Protein AF-A0A1G5GCR6-F1 (afdb_monomer_lite)

pLDDT: mean 76.43, std 17.42, range [36.59, 97.44]

Organism: NCBI:txid185008

InterPro domains:
  IPR035451 Ada-like domain superfamily [G3DSA:3.40.10.10] (27-81)
  IPR035451 Ada-like domain superfamily [SSF57884] (35-82)

Secondary structure (DSSP, 8-state):
--------------------------------STT-EEEE-TT-SEEE-TT-GGGGS--EEEEHHHHHHTTPEE-TTT----TTTS---HHHHHHHHHGGG-TT--SS--HHHHHHH-HHHHHHT-S-HHHHHHHIIIIITTTT---S-----

Foldseek 3Di:
DDDDDDDDDDDDPVPPPPPPPPDPPPPPPPPPQFPQKWWDAPPDLATAHPPDPVCPVHTDIHGPVVSVVVNRWHDPPRLPASVPRPPPDPVLVVLLVVQQVDPPDDQQARLNQQPSRDNVCCNPPGSDNVVSVVCCVPPVVVVVHRGGDDPDD

Structure (mmCIF, N/CA/C/O backbone):
data_AF-A0A1G5GCR6-F1
#
_entry.id   AF-A0A1G5GCR6-F1
#
loop_
_atom_site.group_PDB
_atom_site.id
_atom_site.type_symbol
_atom_site.label_atom_id
_atom_site.label_alt_id
_atom_site.label_comp_id
_atom_site.label_asym_id
_atom_site.label_entity_id
_atom_site.label_seq_id
_atom_site.pdbx_PDB_ins_code
_atom_site.Cartn_x
_atom_site.Cartn_y
_atom_site.Cartn_z
_atom_site.occupancy
_atom_site.B_iso_or_equiv
_atom_site.auth_seq_id
_atom_site.auth_comp_id
_atom_site.auth_asym_id
_atom_site.auth_atom_id
_atom_site.pdbx_PDB_model_num
ATOM 1 N N . MET A 1 1 ? -33.617 -32.060 -80.127 1.00 36.59 1 MET A N 1
ATOM 2 C CA . MET A 1 1 ? -33.884 -33.513 -80.096 1.00 36.59 1 MET A CA 1
ATOM 3 C C . MET A 1 1 ? -33.021 -34.158 -79.024 1.00 36.59 1 MET A C 1
ATOM 5 O O . MET A 1 1 ? -31.834 -33.884 -78.975 1.00 36.59 1 MET A O 1
ATOM 9 N N . SER A 1 2 ? -33.667 -34.988 -78.205 1.00 40.81 2 SER A N 1
ATOM 10 C CA . SER A 1 2 ? -33.119 -36.023 -77.314 1.00 40.81 2 SER A CA 1
ATOM 11 C C . SER A 1 2 ? -32.336 -35.616 -76.061 1.00 40.81 2 SER A C 1
ATOM 13 O O . SER A 1 2 ? -31.113 -35.609 -75.999 1.00 40.81 2 SER A O 1
ATOM 15 N N . VAL A 1 3 ? -33.146 -35.430 -75.020 1.00 46.91 3 VAL A N 1
ATOM 16 C CA . VAL A 1 3 ? -32.905 -35.707 -73.601 1.00 46.91 3 VAL A CA 1
ATOM 17 C C . VAL A 1 3 ? -32.154 -37.030 -73.390 1.00 46.91 3 VAL A C 1
ATOM 19 O O . VAL A 1 3 ? -32.560 -38.051 -73.944 1.00 46.91 3 VAL A O 1
ATOM 22 N N . LYS A 1 4 ? -31.168 -37.049 -72.485 1.00 50.50 4 LYS A N 1
ATOM 23 C CA . LYS A 1 4 ? -30.862 -38.230 -71.660 1.00 50.50 4 LYS A CA 1
ATOM 24 C C . LYS A 1 4 ? -30.620 -37.786 -70.218 1.00 50.50 4 LYS A C 1
ATOM 26 O O . LYS A 1 4 ? -29.590 -37.217 -69.884 1.00 50.50 4 LYS A O 1
ATOM 31 N N . ARG A 1 5 ? -31.642 -38.014 -69.393 1.00 54.25 5 ARG A N 1
ATOM 32 C CA . ARG A 1 5 ? -31.614 -37.944 -67.932 1.00 54.25 5 ARG A CA 1
ATOM 33 C C . ARG A 1 5 ? -31.017 -39.250 -67.417 1.00 54.25 5 ARG A C 1
ATOM 35 O O . ARG A 1 5 ? -31.555 -40.303 -67.741 1.00 54.25 5 ARG A O 1
ATOM 42 N N . THR A 1 6 ? -30.006 -39.182 -66.562 1.00 56.75 6 THR A N 1
ATOM 43 C CA . THR A 1 6 ? -29.690 -40.263 -65.619 1.00 56.75 6 THR A CA 1
ATOM 44 C C . THR A 1 6 ? -29.415 -39.645 -64.257 1.00 56.75 6 THR A C 1
ATOM 46 O O . THR A 1 6 ? -28.433 -38.935 -64.062 1.00 56.75 6 THR A O 1
ATOM 49 N N . PHE A 1 7 ? -30.363 -39.878 -63.352 1.00 52.59 7 PHE A N 1
ATOM 50 C CA . PHE A 1 7 ? -30.299 -39.606 -61.923 1.00 52.59 7 PHE A CA 1
ATOM 51 C C . PHE A 1 7 ? -29.280 -40.541 -61.259 1.00 52.59 7 PHE A C 1
ATOM 53 O O . PHE A 1 7 ? -29.391 -41.755 -61.399 1.00 52.59 7 PHE A O 1
ATOM 60 N N . ALA A 1 8 ? -28.356 -39.974 -60.492 1.00 50.91 8 ALA A N 1
ATOM 61 C CA . ALA A 1 8 ? -27.677 -40.614 -59.364 1.00 50.91 8 ALA A CA 1
ATOM 62 C C . ALA A 1 8 ? -27.167 -39.461 -58.479 1.00 50.91 8 ALA A C 1
ATOM 64 O O . ALA A 1 8 ? -26.193 -38.801 -58.815 1.00 50.91 8 ALA A O 1
ATOM 65 N N . LEU A 1 9 ? -27.971 -38.945 -57.544 1.00 51.12 9 LEU A N 1
ATOM 66 C CA . LEU A 1 9 ? -27.967 -39.369 -56.138 1.00 51.12 9 LEU A CA 1
ATOM 67 C C . LEU A 1 9 ? -26.553 -39.645 -55.606 1.00 51.12 9 LEU A C 1
ATOM 69 O O . LEU A 1 9 ? -26.181 -40.794 -55.417 1.00 51.12 9 LEU A O 1
ATOM 73 N N . PHE A 1 10 ? -25.804 -38.585 -55.304 1.00 49.50 10 PHE A N 1
ATOM 74 C CA . PHE A 1 10 ? -24.859 -38.624 -54.193 1.00 49.50 10 PHE A CA 1
ATOM 75 C C . PHE A 1 10 ? -25.123 -37.436 -53.282 1.00 49.50 10 PHE A C 1
ATOM 77 O O . PHE A 1 10 ? -24.876 -36.276 -53.603 1.00 49.50 10 PHE A O 1
ATOM 84 N N . ALA A 1 11 ? -25.735 -37.788 -52.160 1.00 49.38 11 ALA A N 1
ATOM 85 C CA . ALA A 1 11 ? -25.917 -36.960 -50.998 1.00 49.38 11 ALA A CA 1
ATOM 86 C C . ALA A 1 11 ? -24.576 -36.363 -50.560 1.00 49.38 11 ALA A C 1
ATOM 88 O O . ALA A 1 11 ? -23.647 -37.083 -50.213 1.00 49.38 11 ALA A O 1
ATOM 89 N N . ALA A 1 12 ? -24.512 -35.041 -50.522 1.00 48.78 12 ALA A N 1
ATOM 90 C CA . ALA A 1 12 ? -23.634 -34.316 -49.621 1.00 48.78 12 ALA A CA 1
ATOM 91 C C . ALA A 1 12 ? -24.361 -33.021 -49.276 1.00 48.78 12 ALA A C 1
ATOM 93 O O . ALA A 1 12 ? -24.094 -31.943 -49.799 1.00 48.78 12 ALA A O 1
ATOM 94 N N . PHE A 1 13 ? -25.384 -33.189 -48.442 1.00 50.56 13 PHE A N 1
ATOM 95 C CA . PHE A 1 13 ? -26.011 -32.130 -47.673 1.00 50.56 13 PHE A CA 1
ATOM 96 C C . PHE A 1 13 ? -24.894 -31.576 -46.778 1.00 50.56 13 PHE A C 1
ATOM 98 O O . PHE A 1 13 ? -24.633 -32.114 -45.705 1.00 50.56 13 PHE A O 1
ATOM 105 N N . ILE A 1 14 ? -24.128 -30.599 -47.276 1.00 57.41 14 ILE A N 1
ATOM 106 C CA . ILE A 1 14 ? -23.143 -29.880 -46.469 1.00 57.41 14 ILE A CA 1
ATOM 107 C C . ILE A 1 14 ? -23.970 -29.032 -45.511 1.00 57.41 14 ILE A C 1
ATOM 109 O O . ILE A 1 14 ? -24.397 -27.918 -45.808 1.00 57.41 14 ILE A O 1
ATOM 113 N N . VAL A 1 15 ? -24.279 -29.662 -44.382 1.00 55.66 15 VAL A N 1
ATOM 114 C CA . VAL A 1 15 ? -24.802 -29.063 -43.169 1.00 55.66 15 VAL A CA 1
ATOM 115 C C . VAL A 1 15 ? -23.777 -28.016 -42.747 1.00 55.66 15 VAL A C 1
ATOM 117 O O . VAL A 1 15 ? -22.828 -28.309 -42.028 1.00 55.66 15 VAL A O 1
ATOM 120 N N . MET A 1 16 ? -23.943 -26.783 -43.219 1.00 54.94 16 MET A N 1
ATOM 121 C CA . MET A 1 16 ? -23.279 -25.615 -42.648 1.00 54.94 16 MET A CA 1
ATOM 122 C C . MET A 1 16 ? -24.015 -25.258 -41.350 1.00 54.94 16 MET A C 1
ATOM 124 O O . MET A 1 16 ? -24.639 -24.209 -41.223 1.00 54.94 16 MET A O 1
ATOM 128 N N . ALA A 1 17 ? -24.002 -26.190 -40.394 1.00 55.78 17 ALA A N 1
ATOM 129 C CA . ALA A 1 17 ? -24.293 -25.890 -39.006 1.00 55.78 17 ALA A CA 1
ATOM 130 C C . ALA A 1 17 ? -23.052 -25.179 -38.476 1.00 55.78 17 ALA A C 1
ATOM 132 O O . ALA A 1 17 ? -22.084 -25.811 -38.060 1.00 55.78 17 ALA A O 1
ATOM 133 N N . VAL A 1 18 ? -23.067 -23.849 -38.548 1.00 55.09 18 VAL A N 1
ATOM 134 C CA . VAL A 1 18 ? -22.224 -23.023 -37.688 1.00 55.09 18 VAL A CA 1
ATOM 135 C C . VAL A 1 18 ? -22.692 -23.321 -36.268 1.00 55.09 18 VAL A C 1
ATOM 137 O O . VAL A 1 18 ? -23.650 -22.740 -35.764 1.00 55.09 18 VAL A 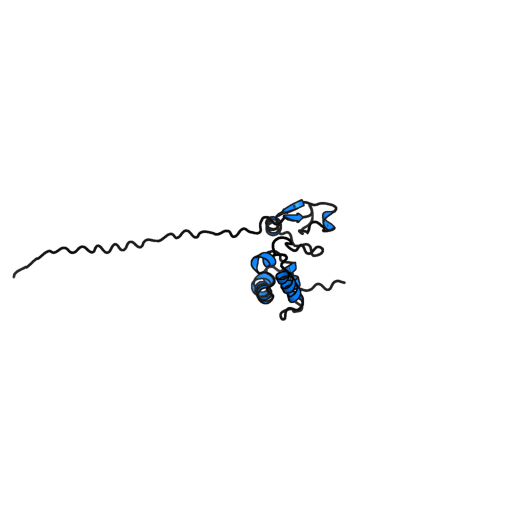O 1
ATOM 140 N N . THR A 1 19 ? -22.075 -24.327 -35.659 1.00 53.06 19 THR A N 1
ATOM 141 C CA . THR A 1 19 ? -22.178 -24.593 -34.235 1.00 53.06 19 THR A CA 1
ATOM 142 C C . THR A 1 19 ? -21.483 -23.431 -33.551 1.00 53.06 19 THR A C 1
ATOM 144 O O . THR A 1 19 ? -20.260 -23.409 -33.444 1.00 53.06 19 THR A O 1
ATOM 147 N N . VAL A 1 20 ? -22.265 -22.429 -33.153 1.00 62.00 20 VAL A N 1
ATOM 148 C CA . VAL A 1 20 ? -21.840 -21.435 -32.171 1.00 62.00 20 VAL A CA 1
ATOM 149 C C . VAL A 1 20 ? -21.553 -22.225 -30.899 1.00 62.00 20 VAL A C 1
ATOM 151 O O . VAL A 1 20 ? -22.461 -22.566 -30.144 1.00 62.00 20 VAL A O 1
ATOM 154 N N . THR A 1 21 ? -20.296 -22.621 -30.725 1.00 54.09 21 THR A N 1
ATOM 155 C CA . THR A 1 21 ? -19.805 -23.218 -29.493 1.00 54.09 21 THR A CA 1
ATOM 156 C C . THR A 1 21 ? -19.804 -22.105 -28.461 1.00 54.09 21 THR A C 1
ATOM 158 O O . THR A 1 21 ? -18.905 -21.269 -28.414 1.00 54.09 21 THR A O 1
ATOM 161 N N . THR A 1 22 ? -20.872 -22.051 -27.671 1.00 60.91 22 THR A N 1
ATOM 162 C CA . THR A 1 22 ? -20.886 -21.336 -26.401 1.00 60.91 22 THR A CA 1
ATOM 163 C C . THR A 1 22 ? -19.908 -22.050 -25.480 1.00 60.91 22 THR A C 1
ATOM 165 O O . THR A 1 22 ? -20.284 -22.961 -24.741 1.00 60.91 22 THR A O 1
ATOM 168 N N . GLU A 1 23 ? -18.636 -21.688 -25.574 1.00 59.09 23 GLU A N 1
ATOM 169 C CA . GLU A 1 23 ? -17.670 -22.056 -24.557 1.00 59.09 23 GLU A CA 1
ATOM 170 C C . GLU A 1 23 ? -17.987 -21.213 -23.326 1.00 59.09 23 GLU A C 1
ATOM 172 O O . GLU A 1 23 ? -17.909 -19.984 -23.323 1.00 59.09 23 GLU A O 1
ATOM 177 N N . SER A 1 24 ? -18.455 -21.899 -22.290 1.00 65.31 24 SER A N 1
ATOM 178 C CA . SER A 1 24 ? -18.564 -21.360 -20.950 1.00 65.31 24 SER A CA 1
ATOM 179 C C . SER A 1 24 ? -17.178 -20.897 -20.516 1.00 65.31 24 SER A C 1
ATOM 181 O O . SER A 1 24 ? -16.317 -21.729 -20.226 1.00 65.31 24 SER A O 1
ATOM 183 N N . ILE A 1 25 ? -16.971 -19.580 -20.466 1.00 59.84 25 ILE A N 1
ATOM 184 C CA . ILE A 1 25 ? -15.845 -18.979 -19.756 1.00 59.84 25 ILE A CA 1
ATOM 185 C C . ILE A 1 25 ? -16.021 -19.387 -18.296 1.00 59.84 25 ILE A C 1
ATOM 187 O O . ILE A 1 25 ? -16.848 -18.840 -17.565 1.00 59.84 25 ILE A O 1
ATOM 191 N N . GLY A 1 26 ? -15.290 -20.426 -17.902 1.00 55.25 26 GLY A N 1
ATOM 192 C CA . GLY A 1 26 ? -15.085 -20.766 -16.511 1.00 55.25 26 GLY A CA 1
ATOM 193 C C . GLY A 1 26 ? -14.334 -19.610 -15.878 1.00 55.25 26 GLY A C 1
ATOM 194 O O . GLY A 1 26 ? -13.122 -19.496 -16.037 1.00 55.25 26 GLY A O 1
ATOM 195 N N . ILE A 1 27 ? -15.068 -18.738 -15.189 1.00 50.88 27 ILE A N 1
ATOM 196 C CA . ILE A 1 27 ? -14.491 -17.791 -14.245 1.00 50.88 27 ILE A CA 1
ATOM 197 C C . ILE A 1 27 ? -13.901 -18.654 -13.131 1.00 50.88 27 ILE A C 1
ATOM 199 O O . ILE A 1 27 ? -14.587 -19.052 -12.191 1.00 50.88 27 ILE A O 1
ATOM 203 N N . VAL A 1 28 ? -12.624 -18.997 -13.269 1.00 47.38 28 VAL A N 1
ATOM 204 C CA . VAL A 1 28 ? -11.799 -19.350 -12.123 1.00 47.38 28 VAL A CA 1
ATOM 205 C C . VAL A 1 28 ? -11.620 -18.060 -11.340 1.00 47.38 28 VAL A C 1
ATOM 207 O O . VAL A 1 28 ? -10.704 -17.281 -11.575 1.00 47.38 28 VAL A O 1
ATOM 210 N N . ALA A 1 29 ? -12.563 -17.794 -10.439 1.00 48.53 29 ALA A N 1
ATOM 211 C CA . ALA A 1 29 ? -12.333 -16.852 -9.366 1.00 48.53 29 ALA A CA 1
ATOM 212 C C . ALA A 1 29 ? -11.195 -17.439 -8.526 1.00 48.53 29 ALA A C 1
ATOM 214 O O . ALA A 1 29 ? -11.419 -18.259 -7.636 1.00 48.53 29 ALA A O 1
ATOM 215 N N . ALA A 1 30 ? -9.961 -17.040 -8.832 1.00 41.38 30 ALA A N 1
ATOM 216 C CA . ALA A 1 30 ? -8.857 -17.087 -7.890 1.00 41.38 30 ALA A CA 1
ATOM 217 C C . ALA A 1 30 ? -9.145 -16.050 -6.788 1.00 41.38 30 ALA A C 1
ATOM 219 O O . ALA A 1 30 ? -8.487 -15.026 -6.672 1.00 41.38 30 ALA A O 1
ATOM 220 N N . GLY A 1 31 ? -10.208 -16.287 -6.016 1.00 43.38 31 GLY A N 1
ATOM 221 C CA . GLY A 1 31 ? -10.577 -15.515 -4.838 1.00 43.38 31 GLY A CA 1
ATOM 222 C C . GLY A 1 31 ? -9.750 -15.989 -3.654 1.00 43.38 31 GLY A C 1
ATOM 223 O O . GLY A 1 31 ? -10.281 -16.598 -2.733 1.00 43.38 31 GLY A O 1
ATOM 224 N N . ALA A 1 32 ? -8.442 -15.767 -3.708 1.00 40.94 32 ALA A N 1
ATOM 225 C CA . ALA A 1 32 ? -7.546 -15.983 -2.581 1.00 40.94 32 ALA A CA 1
ATOM 226 C C . ALA A 1 32 ? -7.051 -14.620 -2.082 1.00 40.94 32 ALA A C 1
ATOM 228 O O . ALA A 1 32 ? -5.883 -14.289 -2.223 1.00 40.94 32 ALA A O 1
ATOM 229 N N . SER A 1 33 ? -7.967 -13.798 -1.559 1.00 49.50 33 SER A N 1
ATOM 230 C CA . SER A 1 33 ? -7.602 -12.570 -0.827 1.00 49.50 33 SER A CA 1
ATOM 231 C C . SER A 1 33 ? -8.665 -12.073 0.172 1.00 49.50 33 SER A C 1
ATOM 233 O O . SER A 1 33 ? -8.450 -11.127 0.925 1.00 49.50 33 SER A O 1
ATOM 235 N N . SER A 1 34 ? -9.825 -12.732 0.245 1.00 51.47 34 SER A N 1
ATOM 236 C CA . SER A 1 34 ? -10.948 -12.293 1.081 1.00 51.47 34 SER A CA 1
ATOM 237 C C . SER A 1 34 ? -10.914 -12.799 2.529 1.00 51.47 34 SER A C 1
ATOM 239 O O . SER A 1 34 ? -11.826 -12.482 3.280 1.00 51.47 34 SER A O 1
ATOM 241 N N . ASP A 1 35 ? -9.914 -13.590 2.935 1.00 63.78 35 ASP A N 1
ATOM 242 C CA . ASP A 1 35 ? -9.842 -14.156 4.300 1.00 63.78 35 ASP A CA 1
ATOM 243 C C . ASP A 1 35 ? -8.845 -13.424 5.218 1.00 63.78 35 ASP A C 1
ATOM 245 O O . ASP A 1 35 ? -8.795 -13.650 6.428 1.00 63.78 35 ASP A O 1
ATOM 249 N N . THR A 1 36 ? -8.052 -12.494 4.674 1.00 75.88 36 THR A N 1
ATOM 250 C CA . THR A 1 36 ? -7.085 -11.738 5.475 1.00 75.88 36 THR A CA 1
ATOM 251 C C . THR A 1 36 ? -7.822 -10.811 6.428 1.00 75.88 36 THR A C 1
ATOM 253 O O . THR A 1 36 ? -8.466 -9.849 6.010 1.00 75.88 36 THR A O 1
ATOM 256 N N . THR A 1 37 ? -7.722 -11.082 7.727 1.00 85.56 37 THR A N 1
ATOM 257 C CA . THR A 1 37 ? -8.360 -10.255 8.753 1.00 85.56 37 THR A CA 1
ATOM 258 C C . THR A 1 37 ? -7.503 -9.027 9.054 1.00 85.56 37 THR A C 1
ATOM 260 O O . THR A 1 37 ? -6.374 -9.142 9.532 1.00 85.56 37 THR A O 1
ATOM 263 N N . VAL A 1 38 ? -8.069 -7.841 8.848 1.00 86.94 38 VAL A N 1
ATOM 264 C CA . VAL A 1 38 ? -7.485 -6.554 9.249 1.00 86.94 38 VAL A CA 1
ATOM 265 C C . VAL A 1 38 ? -8.352 -5.877 10.305 1.00 86.94 38 VAL A C 1
ATOM 267 O O . VAL A 1 38 ? -9.462 -6.315 10.611 1.00 86.94 38 VAL A O 1
ATOM 270 N N . TYR A 1 39 ? -7.838 -4.804 10.905 1.00 91.88 39 TYR A N 1
ATOM 271 C CA . TYR A 1 39 ? -8.507 -4.137 12.018 1.00 91.88 39 TYR A CA 1
ATOM 272 C C . TYR A 1 39 ? -8.776 -2.669 11.716 1.00 91.88 39 TYR A C 1
ATOM 274 O O . TYR A 1 39 ? -7.864 -1.924 11.374 1.00 91.88 39 TYR A O 1
ATOM 282 N N . VAL A 1 40 ? -10.006 -2.216 11.921 1.00 92.81 40 VAL A N 1
ATOM 283 C CA . VAL A 1 40 ? -10.390 -0.806 11.789 1.00 92.81 40 VAL A CA 1
ATOM 284 C C . VAL A 1 40 ? -10.804 -0.220 13.135 1.00 92.81 40 VAL A C 1
ATOM 286 O O . VAL A 1 40 ? -11.122 -0.920 14.105 1.00 92.81 40 VAL A O 1
ATOM 289 N N . THR A 1 41 ? -10.782 1.109 13.205 1.00 94.44 41 THR A N 1
ATOM 290 C CA . THR A 1 41 ? -11.348 1.859 14.332 1.00 94.44 41 THR A CA 1
ATOM 291 C C . THR A 1 41 ? -12.757 2.329 13.979 1.00 94.44 41 THR A C 1
ATOM 293 O O . THR A 1 41 ? -13.063 2.553 12.816 1.00 94.44 41 THR A O 1
ATOM 296 N N . LYS A 1 42 ? -13.622 2.535 14.980 1.00 90.00 42 LYS A N 1
ATOM 297 C CA . LYS A 1 42 ? -15.030 2.926 14.746 1.00 90.00 42 LYS A CA 1
ATOM 298 C C . LYS A 1 42 ? -15.203 4.270 14.028 1.00 90.00 42 LYS A C 1
ATOM 300 O O . LYS A 1 42 ? -16.272 4.538 13.500 1.00 90.00 42 LYS A O 1
ATOM 305 N N . THR A 1 43 ? -14.202 5.142 14.101 1.00 87.69 43 THR A N 1
ATOM 306 C CA . THR A 1 43 ? -14.274 6.528 13.614 1.00 87.69 43 THR A CA 1
ATOM 307 C C . THR A 1 43 ? -13.127 6.892 12.679 1.00 87.69 43 THR A C 1
ATOM 309 O O . THR A 1 43 ? -13.029 8.045 12.273 1.00 87.69 43 THR A O 1
ATOM 312 N N . GLY A 1 44 ? -12.195 5.971 12.439 1.00 87.56 44 GLY A N 1
ATOM 313 C CA . GLY A 1 44 ? -11.057 6.211 11.562 1.00 87.56 44 GLY A CA 1
ATOM 314 C C . GLY A 1 44 ? -11.373 5.815 10.131 1.00 87.56 44 GLY A C 1
ATOM 315 O O . GLY A 1 44 ? -12.322 5.089 9.869 1.00 87.56 44 GLY A O 1
ATOM 316 N N . ASP A 1 45 ? -10.528 6.281 9.231 1.00 87.56 45 ASP A N 1
ATOM 317 C CA . ASP A 1 45 ? -10.554 6.040 7.790 1.00 87.56 45 ASP A CA 1
ATOM 318 C C . ASP A 1 45 ? -9.416 5.104 7.352 1.00 87.56 45 ASP A C 1
ATOM 320 O O . ASP A 1 45 ? -9.111 4.994 6.168 1.00 87.56 45 ASP A O 1
ATOM 324 N N . CYS A 1 46 ? -8.752 4.456 8.317 1.00 87.81 46 CYS A N 1
ATOM 325 C CA . CYS A 1 46 ? -7.644 3.549 8.066 1.00 87.81 46 CYS A CA 1
ATOM 326 C C . CYS A 1 46 ? -7.903 2.138 8.604 1.00 87.81 46 CYS A C 1
ATOM 328 O O . CYS A 1 46 ? -8.484 1.989 9.684 1.00 87.81 46 CYS A O 1
ATOM 330 N N . TYR A 1 47 ? -7.364 1.129 7.919 1.00 89.44 47 TYR A N 1
ATOM 331 C CA . TYR A 1 47 ? -7.172 -0.211 8.476 1.00 89.44 47 TYR A CA 1
ATOM 332 C C . TYR A 1 47 ? -5.761 -0.379 9.058 1.00 89.44 47 TYR A C 1
ATOM 334 O O . TYR A 1 47 ? -4.820 0.360 8.746 1.00 89.44 47 TYR A O 1
ATOM 342 N N . HIS A 1 48 ? -5.627 -1.327 9.975 1.00 89.81 48 HIS A N 1
ATOM 343 C CA . HIS A 1 48 ? -4.500 -1.487 10.881 1.00 89.81 48 HIS A CA 1
ATOM 344 C C . HIS A 1 48 ? -4.121 -2.962 11.051 1.00 89.81 48 HIS A C 1
ATOM 346 O O . HIS A 1 48 ? -4.957 -3.853 10.901 1.00 89.81 48 HIS A O 1
ATOM 352 N N . SER A 1 49 ? -2.872 -3.207 11.458 1.00 86.31 49 SER A N 1
ATOM 353 C CA . SER A 1 49 ? -2.451 -4.498 12.002 1.00 86.31 49 SER A CA 1
ATOM 354 C C . SER A 1 49 ? -2.898 -4.624 13.460 1.00 86.31 49 SER A C 1
ATOM 356 O O . SER A 1 49 ? -3.143 -3.615 14.134 1.00 86.31 49 SER A O 1
ATOM 358 N N . LYS A 1 50 ? -2.985 -5.860 13.959 1.00 85.12 50 LYS A N 1
ATOM 359 C CA . LYS A 1 50 ? -3.514 -6.188 15.294 1.00 85.12 50 LYS A CA 1
ATOM 360 C C . LYS A 1 50 ? -2.872 -5.390 16.433 1.00 85.12 50 LYS A C 1
ATOM 362 O O . LYS A 1 50 ? -3.558 -4.999 17.375 1.00 85.12 50 LYS A O 1
ATOM 367 N N . ASP A 1 51 ? -1.577 -5.102 16.316 1.00 83.50 51 ASP A N 1
ATOM 368 C CA . ASP A 1 51 ? -0.779 -4.449 17.359 1.00 83.50 51 ASP A CA 1
ATOM 369 C C . ASP A 1 51 ? -0.717 -2.917 17.221 1.00 83.50 51 ASP A C 1
ATOM 371 O O . ASP A 1 51 ? 0.036 -2.234 17.925 1.00 83.50 51 ASP A O 1
ATOM 375 N N . CYS A 1 52 ? -1.510 -2.326 16.322 1.00 88.50 52 CYS A N 1
ATOM 376 C CA . CYS A 1 52 ? -1.487 -0.885 16.126 1.00 88.50 52 CYS A CA 1
ATOM 377 C C . CYS A 1 52 ? -2.027 -0.128 17.347 1.00 88.50 52 CYS A C 1
ATOM 379 O O . CYS A 1 52 ? -3.165 -0.301 17.783 1.00 88.50 52 CYS A O 1
ATOM 381 N N . ASN A 1 53 ? -1.243 0.838 17.832 1.00 89.62 53 ASN A N 1
ATOM 382 C CA . ASN A 1 53 ? -1.597 1.685 18.973 1.00 89.62 53 ASN A CA 1
ATOM 383 C C . ASN A 1 53 ? -2.927 2.453 18.798 1.00 89.62 53 ASN A C 1
ATOM 385 O O . ASN A 1 53 ? -3.558 2.837 19.784 1.00 89.62 53 ASN A O 1
ATOM 389 N N . SER A 1 54 ? -3.356 2.684 17.553 1.00 87.12 54 SER A N 1
ATOM 390 C CA . SER A 1 54 ? -4.626 3.345 17.229 1.00 87.12 54 SER A CA 1
ATOM 391 C C . SER A 1 54 ? -5.853 2.513 17.635 1.00 87.12 54 SER A C 1
ATOM 393 O O . SER A 1 54 ? -6.904 3.086 17.918 1.00 87.12 54 SER A O 1
ATOM 395 N N . LEU A 1 55 ? -5.711 1.188 17.755 1.00 91.25 55 LEU A N 1
ATOM 396 C CA . LEU A 1 55 ? -6.801 0.264 18.091 1.00 91.25 55 LEU A CA 1
ATOM 397 C C . LEU A 1 55 ? -7.137 0.215 19.591 1.00 91.25 55 LEU A C 1
ATOM 399 O O . LEU A 1 55 ? -8.134 -0.389 19.981 1.00 91.25 55 LEU A O 1
ATOM 403 N N . ARG A 1 56 ? -6.366 0.892 20.458 1.00 88.88 56 ARG A N 1
ATOM 404 C CA . ARG A 1 56 ? -6.567 0.866 21.925 1.00 88.88 56 ARG A CA 1
ATOM 405 C C . ARG A 1 56 ? -7.972 1.257 22.380 1.00 88.88 56 ARG A C 1
ATOM 407 O O . ARG A 1 56 ? -8.414 0.815 23.434 1.00 88.88 56 ARG A O 1
ATOM 414 N N . LYS A 1 57 ? -8.634 2.147 21.636 1.00 88.81 57 LYS A N 1
ATOM 415 C CA . LYS A 1 57 ? -9.970 2.663 21.976 1.00 88.81 57 LYS A CA 1
ATOM 416 C C . LYS A 1 57 ? -11.096 1.917 21.260 1.00 88.81 57 LYS A C 1
ATOM 418 O O . LYS A 1 57 ? -12.225 1.915 21.739 1.00 88.81 57 LYS A O 1
ATOM 423 N N . SER A 1 58 ? -10.805 1.314 20.113 1.00 91.88 58 SER A N 1
ATOM 424 C CA . SER A 1 58 ? -11.764 0.552 19.320 1.00 91.88 58 SER A CA 1
ATOM 425 C C . SER A 1 58 ? -11.017 -0.377 18.379 1.00 91.88 58 SER A C 1
ATOM 427 O O . SER A 1 58 ? -10.111 0.081 17.686 1.00 91.88 58 SER A O 1
ATOM 429 N N . CYS A 1 59 ? -11.448 -1.629 18.319 1.00 90.94 59 CYS A N 1
ATOM 430 C CA . CYS A 1 59 ? -10.899 -2.642 17.437 1.00 90.94 59 CYS A CA 1
ATOM 431 C C . CYS A 1 59 ? -12.072 -3.412 16.834 1.00 90.94 59 CYS A C 1
ATOM 433 O O . CYS A 1 59 ? -12.841 -4.032 17.572 1.00 90.94 59 CYS A O 1
ATOM 435 N N . VAL A 1 60 ? -12.249 -3.294 15.522 1.00 93.31 60 VAL A N 1
ATOM 436 C CA . VAL A 1 60 ? -13.233 -4.055 14.751 1.00 93.31 60 VAL A CA 1
ATOM 437 C C . VAL A 1 60 ? -12.453 -4.838 13.710 1.00 93.31 60 VAL A C 1
ATOM 439 O O . VAL A 1 60 ? -11.716 -4.241 12.933 1.00 93.31 60 VAL A O 1
ATOM 442 N N . SER A 1 61 ? -12.567 -6.161 13.741 1.00 91.25 61 SER A N 1
ATOM 443 C CA . SER A 1 61 ? -11.994 -7.029 12.716 1.00 91.25 61 SER A CA 1
ATOM 444 C C . SER A 1 61 ? -12.924 -7.067 11.511 1.00 91.25 61 SER A C 1
ATOM 446 O O . SER A 1 61 ? -14.105 -7.377 11.678 1.00 91.25 61 SER A O 1
ATOM 448 N N . ILE A 1 62 ? -12.383 -6.778 10.338 1.00 89.94 62 ILE A N 1
ATOM 449 C CA . ILE A 1 62 ? -13.047 -6.924 9.040 1.00 89.94 62 ILE A CA 1
ATOM 450 C C . ILE A 1 62 ? -12.082 -7.623 8.086 1.00 89.94 62 ILE A C 1
ATOM 452 O O . ILE A 1 62 ? -10.891 -7.756 8.394 1.00 89.94 62 ILE A O 1
ATOM 456 N N . THR A 1 63 ? -12.565 -8.079 6.940 1.00 87.31 63 THR A N 1
ATOM 457 C CA . THR A 1 63 ? -11.663 -8.604 5.912 1.00 87.31 63 THR A CA 1
ATOM 458 C C . THR A 1 63 ? -10.925 -7.459 5.221 1.00 87.31 63 THR A C 1
ATOM 460 O O . THR A 1 63 ? -11.390 -6.318 5.169 1.00 87.31 63 THR A O 1
ATOM 463 N N . LEU A 1 64 ? -9.740 -7.751 4.698 1.00 82.00 64 LEU A N 1
ATOM 464 C CA . LEU A 1 64 ? -8.954 -6.796 3.928 1.00 82.00 64 LEU A CA 1
ATOM 465 C C . LEU A 1 64 ? -9.723 -6.302 2.701 1.00 82.00 64 LEU A C 1
ATOM 467 O O . LEU A 1 64 ? -9.704 -5.108 2.419 1.00 82.00 64 LEU A O 1
ATOM 471 N N . GLN A 1 65 ? -10.419 -7.208 2.014 1.00 78.75 65 GLN A N 1
ATOM 472 C CA . GLN A 1 65 ? -11.223 -6.853 0.853 1.00 78.75 65 GLN A CA 1
ATOM 473 C C . GLN A 1 65 ? -12.349 -5.889 1.235 1.00 78.75 65 GLN A C 1
ATOM 475 O O . GLN A 1 65 ? -12.459 -4.835 0.624 1.00 78.75 65 GLN A O 1
ATOM 480 N N . GLU A 1 66 ? -13.105 -6.181 2.301 1.00 84.69 66 GLU A N 1
ATOM 481 C CA . GLU A 1 66 ? -14.131 -5.259 2.813 1.00 84.69 66 GLU A CA 1
ATOM 482 C C . GLU A 1 66 ? -13.533 -3.895 3.176 1.00 84.69 66 GLU A C 1
ATOM 484 O O . GLU A 1 66 ? -14.119 -2.866 2.865 1.00 84.69 66 GLU A O 1
ATOM 489 N N . ALA A 1 67 ? -12.343 -3.860 3.787 1.00 87.19 67 ALA A N 1
ATOM 490 C CA . ALA A 1 67 ? -11.679 -2.601 4.114 1.00 87.19 67 ALA A CA 1
ATOM 491 C C . ALA A 1 67 ? -11.363 -1.768 2.859 1.00 87.19 67 ALA A C 1
ATOM 493 O O . ALA A 1 67 ? -11.554 -0.553 2.865 1.00 87.19 67 ALA A O 1
ATOM 494 N N . ILE A 1 68 ? -10.873 -2.407 1.796 1.00 80.44 68 ILE A N 1
ATOM 495 C CA . ILE A 1 68 ? -10.556 -1.743 0.526 1.00 80.44 68 ILE A CA 1
ATOM 496 C C . ILE A 1 68 ? -11.840 -1.276 -0.166 1.00 80.44 68 ILE A C 1
ATOM 498 O O . ILE A 1 68 ? -11.913 -0.120 -0.586 1.00 80.44 68 ILE A O 1
ATOM 502 N N . ASP A 1 69 ? -12.853 -2.140 -0.228 1.00 80.00 69 ASP A N 1
ATOM 503 C CA . ASP A 1 69 ? -14.146 -1.856 -0.857 1.00 80.00 69 ASP A CA 1
ATOM 504 C C . ASP A 1 69 ? -14.870 -0.691 -0.154 1.00 80.00 69 ASP A C 1
ATOM 506 O O . ASP A 1 69 ? -15.460 0.169 -0.810 1.00 80.00 69 ASP A O 1
ATOM 510 N N . ASP A 1 70 ? -14.749 -0.603 1.174 1.00 83.69 70 ASP A N 1
ATOM 511 C CA . ASP A 1 70 ? -15.274 0.497 1.992 1.00 83.69 70 ASP A CA 1
ATOM 512 C C . ASP A 1 70 ? -14.403 1.775 1.935 1.00 83.69 70 ASP A C 1
ATOM 514 O O . ASP A 1 70 ? -14.738 2.798 2.542 1.00 83.69 70 ASP A O 1
ATOM 518 N N . GLY A 1 71 ? -13.279 1.750 1.210 1.00 82.56 71 GLY A N 1
ATOM 519 C CA . GLY A 1 71 ? -12.395 2.901 1.008 1.00 82.56 71 GLY A CA 1
ATOM 520 C C . GLY A 1 71 ? -11.462 3.212 2.182 1.00 82.56 71 GLY A C 1
ATOM 521 O O . GLY A 1 71 ? -10.934 4.327 2.278 1.00 82.56 71 GLY A O 1
ATOM 522 N N . TYR A 1 72 ? -11.234 2.259 3.089 1.00 84.44 72 TYR A N 1
ATOM 523 C CA . TYR A 1 72 ? -10.234 2.410 4.141 1.00 84.44 72 TYR A CA 1
ATOM 524 C C . TYR A 1 72 ? -8.824 2.379 3.550 1.00 84.44 72 TYR A C 1
ATOM 526 O O . TYR A 1 72 ? -8.457 1.500 2.775 1.00 84.44 72 TYR A O 1
ATOM 534 N N . LYS A 1 73 ? -7.977 3.305 3.998 1.00 82.81 73 LYS A N 1
ATOM 535 C CA . LYS A 1 73 ? -6.565 3.360 3.593 1.00 82.81 73 LYS A CA 1
ATOM 536 C C . LYS A 1 73 ? -5.651 2.628 4.585 1.00 82.81 73 LYS A C 1
ATOM 538 O O . LYS A 1 73 ? -5.966 2.550 5.774 1.00 82.81 73 LYS A O 1
ATOM 543 N N . PRO A 1 74 ? -4.478 2.128 4.179 1.00 84.56 74 PRO A N 1
ATOM 544 C CA . PRO A 1 74 ? -3.556 1.523 5.128 1.00 84.56 74 PRO A CA 1
ATOM 545 C C . PRO A 1 74 ? -3.034 2.555 6.122 1.00 84.56 74 PRO A C 1
ATOM 547 O O . PRO A 1 74 ? -2.689 3.697 5.796 1.00 84.56 74 PRO A O 1
ATOM 550 N N . CYS A 1 75 ? -2.927 2.145 7.380 1.00 84.88 75 CYS A N 1
ATOM 551 C CA . CYS A 1 75 ? -2.340 2.997 8.393 1.00 84.88 75 CYS A CA 1
ATOM 552 C C . CYS A 1 75 ? -0.827 3.156 8.183 1.00 84.88 75 CYS A C 1
ATOM 554 O O . CYS A 1 75 ? -0.044 2.255 8.478 1.00 84.88 75 CYS A O 1
ATOM 556 N N . LYS A 1 76 ? -0.404 4.379 7.853 1.00 80.12 76 LYS A N 1
ATOM 557 C CA . LYS A 1 76 ? 1.008 4.797 7.729 1.00 80.12 76 LYS A CA 1
ATOM 558 C C . LYS A 1 76 ? 1.891 4.567 8.964 1.00 80.12 76 LYS A C 1
ATOM 560 O O . LYS A 1 76 ? 3.090 4.810 8.914 1.00 80.12 76 LYS A O 1
ATOM 565 N N . ARG A 1 77 ? 1.321 4.234 10.128 1.00 80.19 77 ARG A N 1
ATOM 566 C CA . ARG A 1 77 ? 2.106 3.982 11.350 1.00 80.19 77 ARG A CA 1
ATOM 567 C C . ARG A 1 77 ? 2.453 2.514 11.485 1.00 80.19 77 ARG A C 1
ATOM 569 O O . ARG A 1 77 ? 3.600 2.196 11.769 1.00 80.19 77 ARG A O 1
ATOM 576 N N . CYS A 1 78 ? 1.447 1.656 11.361 1.00 76.94 78 CYS A N 1
ATOM 577 C CA . CYS A 1 78 ? 1.649 0.227 11.520 1.00 76.94 78 CYS A CA 1
ATOM 578 C C . CYS A 1 78 ? 1.992 -0.467 10.210 1.00 76.94 78 CYS A C 1
ATOM 580 O O . CYS A 1 78 ? 2.307 -1.642 10.302 1.00 76.94 78 CYS A O 1
ATOM 582 N N . TYR A 1 79 ? 1.927 0.245 9.067 1.00 69.25 79 TYR A N 1
ATOM 583 C CA . TYR A 1 79 ? 2.143 -0.280 7.715 1.00 69.25 79 TYR A CA 1
ATOM 584 C C . TYR A 1 79 ? 1.611 -1.703 7.638 1.00 69.25 79 TYR A C 1
ATOM 586 O O . TYR A 1 79 ? 2.416 -2.631 7.681 1.00 69.25 79 TYR A O 1
ATOM 594 N N . PRO A 1 80 ? 0.276 -1.880 7.701 1.00 68.81 80 PRO A N 1
ATOM 595 C CA . PRO A 1 80 ? -0.318 -3.203 7.714 1.00 68.81 80 PRO A CA 1
ATOM 596 C C . PRO A 1 80 ? -0.021 -3.865 6.372 1.00 68.81 80 PRO A C 1
ATOM 598 O O . PRO A 1 80 ? -0.791 -3.757 5.426 1.00 68.81 80 PRO A O 1
ATOM 601 N N . VAL A 1 81 ? 1.140 -4.503 6.294 1.00 63.19 81 VAL A N 1
ATOM 602 C CA . VAL A 1 81 ? 1.440 -5.529 5.314 1.00 63.19 81 VAL A CA 1
ATOM 603 C C . VAL A 1 81 ? 0.350 -6.580 5.476 1.00 63.19 81 VAL A C 1
ATOM 605 O O . VAL A 1 81 ? -0.077 -6.862 6.605 1.00 63.19 81 VAL A O 1
ATOM 608 N N . ALA A 1 82 ? -0.139 -7.125 4.367 1.00 57.34 82 ALA A N 1
ATOM 609 C CA . ALA A 1 82 ? -0.952 -8.331 4.405 1.00 57.34 82 ALA A CA 1
ATOM 610 C C . ALA A 1 82 ? -0.037 -9.478 4.870 1.00 57.34 82 ALA A C 1
ATOM 612 O O . ALA A 1 82 ? 0.502 -10.238 4.076 1.00 57.34 82 ALA A O 1
ATOM 613 N N . LEU A 1 83 ? 0.236 -9.507 6.178 1.00 45.22 83 LEU A N 1
ATOM 614 C CA . LEU A 1 83 ? 1.341 -10.235 6.805 1.00 45.22 83 LEU A CA 1
ATOM 615 C C . LEU A 1 83 ? 1.211 -11.758 6.712 1.00 45.22 83 LEU A C 1
ATOM 617 O O . LEU A 1 83 ? 2.154 -12.451 7.071 1.00 45.22 83 LEU A O 1
ATOM 621 N N . ASP A 1 84 ? 0.094 -12.265 6.189 1.00 52.84 84 ASP A N 1
ATOM 622 C CA . ASP A 1 84 ? -0.180 -13.697 6.129 1.00 52.84 84 ASP A CA 1
ATOM 623 C C . ASP A 1 84 ? -0.378 -14.233 4.692 1.00 52.84 84 ASP A C 1
ATOM 625 O O . ASP A 1 84 ? -0.491 -15.445 4.519 1.00 52.84 84 ASP A O 1
ATOM 629 N N . THR A 1 85 ? -0.412 -13.380 3.652 1.00 48.81 85 THR A N 1
ATOM 630 C CA . THR A 1 85 ? -0.696 -13.815 2.260 1.00 48.81 85 THR A CA 1
ATOM 631 C C . THR A 1 85 ? 0.517 -13.866 1.339 1.00 48.81 85 THR A C 1
ATOM 633 O O . THR A 1 85 ? 0.468 -14.564 0.329 1.00 48.81 85 THR A O 1
ATOM 636 N N . VAL A 1 86 ? 1.607 -13.172 1.668 1.00 53.09 86 VAL A N 1
ATOM 637 C CA . VAL A 1 86 ? 2.880 -13.340 0.954 1.00 53.09 86 VAL A CA 1
ATOM 638 C C . VAL A 1 86 ? 3.691 -14.372 1.735 1.00 53.09 86 VAL A C 1
ATOM 640 O O . VAL A 1 86 ? 3.851 -14.196 2.945 1.00 53.09 86 VAL A O 1
ATOM 643 N N . PRO A 1 87 ? 4.163 -15.468 1.114 1.00 50.06 87 PRO A N 1
ATOM 644 C CA . PRO A 1 87 ? 4.973 -16.448 1.817 1.00 50.06 87 PRO A CA 1
ATOM 645 C C . PRO A 1 87 ? 6.124 -15.736 2.532 1.00 50.06 87 PRO A C 1
ATOM 647 O O . PRO A 1 87 ? 6.876 -15.001 1.900 1.00 50.06 87 PRO A O 1
ATOM 650 N N . LEU A 1 88 ? 6.274 -15.989 3.837 1.00 52.91 88 LEU A N 1
ATOM 651 C CA . LEU A 1 88 ? 7.454 -15.671 4.661 1.00 52.91 88 LEU A CA 1
ATOM 652 C C . LEU A 1 88 ? 8.691 -16.464 4.187 1.00 52.91 88 LEU A C 1
ATOM 654 O O . LEU A 1 88 ? 9.474 -16.992 4.980 1.00 52.91 88 LEU A O 1
ATOM 658 N N . THR A 1 89 ? 8.830 -16.650 2.877 1.00 64.06 89 THR A N 1
ATOM 659 C CA . THR A 1 89 ? 10.054 -17.133 2.276 1.00 64.06 89 THR A CA 1
ATOM 660 C C . THR A 1 89 ? 11.037 -15.977 2.335 1.00 64.06 89 THR A C 1
ATOM 662 O O . THR A 1 89 ? 10.719 -14.838 1.996 1.00 64.06 89 THR A O 1
ATOM 665 N N . SER A 1 90 ? 12.254 -16.275 2.776 1.00 68.81 90 SER A N 1
ATOM 666 C CA . SER A 1 90 ? 13.356 -15.309 2.816 1.00 68.81 90 SER A CA 1
ATOM 667 C C . SER A 1 90 ? 13.580 -14.617 1.467 1.00 68.81 90 SER A C 1
ATOM 669 O O . SER A 1 90 ? 14.052 -13.492 1.423 1.00 68.81 90 SER A O 1
ATOM 671 N N . GLU A 1 91 ? 13.192 -15.272 0.373 1.00 74.44 91 GLU A N 1
ATOM 672 C CA . GLU A 1 91 ? 13.258 -14.746 -0.990 1.00 74.44 91 GLU A CA 1
ATOM 673 C C . GLU A 1 91 ? 12.345 -13.523 -1.186 1.00 74.44 91 GLU A C 1
ATOM 675 O O . GLU A 1 91 ? 12.795 -12.499 -1.691 1.00 74.44 91 GLU A O 1
ATOM 680 N N . ALA A 1 92 ? 11.094 -13.574 -0.712 1.00 77.81 92 ALA A N 1
ATOM 681 C CA . ALA A 1 92 ? 10.163 -12.455 -0.854 1.00 77.81 92 ALA A CA 1
ATOM 682 C C . ALA A 1 92 ? 10.570 -11.258 0.022 1.00 77.81 92 ALA A C 1
ATOM 684 O O . ALA A 1 92 ? 10.431 -10.105 -0.385 1.00 77.81 92 ALA A O 1
ATOM 685 N N . GLU A 1 93 ? 11.109 -11.510 1.218 1.00 82.06 93 GLU A N 1
ATOM 686 C CA . GLU A 1 93 ? 11.635 -10.443 2.078 1.00 82.06 93 GLU A CA 1
ATOM 687 C C . GLU A 1 93 ? 12.844 -9.737 1.442 1.00 82.06 93 GLU A C 1
ATOM 689 O O . GLU A 1 93 ? 12.944 -8.509 1.515 1.00 82.06 93 GLU A O 1
ATOM 694 N N . GLU A 1 94 ? 13.734 -10.485 0.782 1.00 86.69 94 GLU A N 1
ATOM 695 C CA . GLU A 1 94 ? 14.881 -9.926 0.056 1.00 86.69 94 GLU A CA 1
ATOM 696 C C . GLU A 1 94 ? 14.442 -9.044 -1.125 1.00 86.69 94 GLU A C 1
ATOM 698 O O . GLU A 1 94 ? 14.991 -7.953 -1.313 1.00 86.69 94 GLU A O 1
ATOM 703 N N . GLU A 1 95 ? 13.420 -9.456 -1.878 1.00 90.19 95 GLU A N 1
ATOM 704 C CA . GLU A 1 95 ? 12.855 -8.663 -2.978 1.00 90.19 95 GLU A CA 1
ATOM 705 C C . GLU A 1 95 ? 12.196 -7.372 -2.474 1.00 90.19 95 GLU A C 1
ATOM 707 O O . GLU A 1 95 ? 12.459 -6.286 -3.003 1.00 90.19 95 GLU A O 1
ATOM 712 N N . ILE A 1 96 ? 11.412 -7.454 -1.393 1.00 89.25 96 ILE A N 1
ATOM 713 C CA . ILE A 1 96 ? 10.801 -6.280 -0.751 1.00 89.25 96 ILE A CA 1
ATOM 714 C C . ILE A 1 96 ? 11.881 -5.300 -0.278 1.00 89.25 96 ILE A C 1
ATOM 716 O O . ILE A 1 96 ? 11.739 -4.084 -0.447 1.00 89.25 96 ILE A O 1
ATOM 720 N N . GLU A 1 97 ? 12.972 -5.797 0.304 1.00 90.44 97 GLU A N 1
ATOM 721 C CA . GLU A 1 97 ? 14.074 -4.949 0.757 1.00 90.44 97 GLU A CA 1
ATOM 722 C C . GLU A 1 97 ? 14.812 -4.300 -0.427 1.00 90.44 97 GLU A C 1
ATOM 724 O O . GLU A 1 97 ? 15.155 -3.112 -0.364 1.00 90.44 97 GLU A O 1
ATOM 729 N N . ALA A 1 98 ? 14.982 -5.025 -1.539 1.00 94.50 98 ALA A N 1
ATOM 730 C CA . ALA A 1 98 ? 15.581 -4.503 -2.767 1.00 94.50 98 ALA A CA 1
ATOM 731 C C . ALA A 1 98 ? 14.785 -3.328 -3.370 1.00 94.50 98 ALA A C 1
ATOM 733 O O . ALA A 1 98 ? 15.377 -2.432 -3.984 1.00 94.50 98 ALA A O 1
ATOM 734 N N . LEU A 1 99 ? 13.468 -3.241 -3.128 1.00 94.25 99 LEU A N 1
ATOM 735 C CA . LEU A 1 99 ? 12.651 -2.101 -3.565 1.00 94.25 99 LEU A CA 1
ATOM 736 C C . LEU A 1 99 ? 13.111 -0.757 -2.977 1.00 94.25 99 LEU A C 1
ATOM 738 O O . LEU A 1 99 ? 12.869 0.297 -3.577 1.00 94.25 99 LEU A O 1
ATOM 742 N N . LYS A 1 100 ? 13.791 -0.751 -1.822 1.00 92.56 100 LYS A N 1
ATOM 743 C CA . LYS A 1 100 ? 14.298 0.491 -1.208 1.00 92.56 100 LYS A CA 1
ATOM 744 C C . LYS A 1 100 ? 15.375 1.157 -2.060 1.00 92.56 100 LYS A C 1
ATOM 746 O O . LYS A 1 100 ? 15.468 2.384 -2.086 1.00 92.56 100 LYS A O 1
ATOM 751 N N . THR A 1 101 ? 16.164 0.364 -2.779 1.00 95.38 101 THR A N 1
ATOM 752 C CA . THR A 1 101 ? 17.263 0.824 -3.642 1.00 95.38 101 THR A CA 1
ATOM 753 C C . THR A 1 101 ? 16.978 0.609 -5.128 1.00 95.38 101 THR A C 1
ATOM 755 O O . THR A 1 101 ? 17.882 0.752 -5.953 1.00 95.38 101 THR A O 1
ATOM 758 N N . TYR A 1 102 ? 15.726 0.309 -5.484 1.00 96.19 102 TYR A N 1
ATOM 759 C CA . TYR A 1 102 ? 15.295 0.116 -6.863 1.00 96.19 102 TYR A CA 1
ATO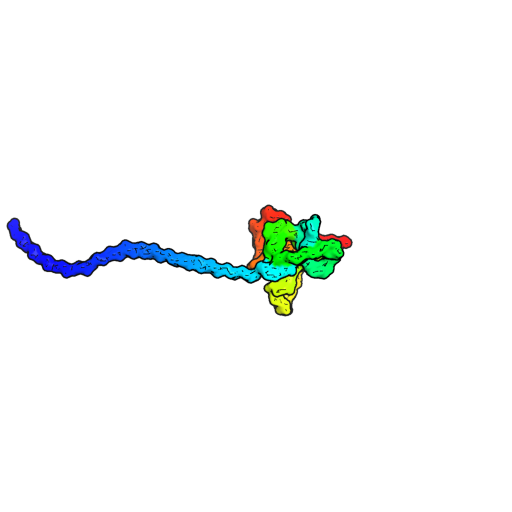M 760 C C . TYR A 1 102 ? 15.703 1.293 -7.769 1.00 96.19 102 TYR A C 1
ATOM 762 O O . TYR A 1 102 ? 15.510 2.465 -7.440 1.00 96.19 102 TYR A O 1
ATOM 770 N N . LYS A 1 103 ? 16.256 0.963 -8.945 1.00 97.19 103 LYS A N 1
ATOM 771 C CA . LYS A 1 103 ? 16.837 1.906 -9.922 1.00 97.19 103 LYS A CA 1
ATOM 772 C C . LYS A 1 103 ? 15.871 3.012 -10.373 1.00 97.19 103 LYS A C 1
ATOM 774 O O . LYS A 1 103 ? 16.323 4.097 -10.722 1.00 97.19 103 LYS A O 1
ATOM 779 N N . GLY A 1 104 ? 14.565 2.731 -10.391 1.00 95.19 104 GLY A N 1
ATOM 780 C CA . GLY A 1 104 ? 13.524 3.673 -10.807 1.00 95.19 104 GLY A CA 1
ATOM 781 C C . GLY A 1 104 ? 12.992 4.557 -9.677 1.00 95.19 104 GLY A C 1
ATOM 782 O O . GLY A 1 104 ? 12.078 5.344 -9.913 1.00 95.19 104 GLY A O 1
ATOM 783 N N . ASN A 1 105 ? 13.544 4.462 -8.462 1.00 95.06 105 ASN A N 1
ATOM 784 C CA . ASN A 1 105 ? 13.182 5.363 -7.372 1.00 95.06 105 ASN A CA 1
ATOM 785 C C . ASN A 1 105 ? 13.597 6.811 -7.704 1.00 95.06 105 ASN A C 1
ATOM 787 O O . ASN A 1 105 ? 14.735 7.103 -8.071 1.00 95.06 105 ASN A O 1
ATOM 791 N N . THR A 1 106 ? 12.655 7.732 -7.538 1.00 93.94 106 THR A N 1
ATOM 792 C CA . THR A 1 106 ? 12.751 9.176 -7.771 1.00 93.94 106 THR A CA 1
ATOM 793 C C . THR A 1 106 ? 12.224 9.942 -6.548 1.00 93.94 106 THR A C 1
ATOM 795 O O . THR A 1 106 ? 11.981 9.365 -5.487 1.00 93.94 106 THR A O 1
ATOM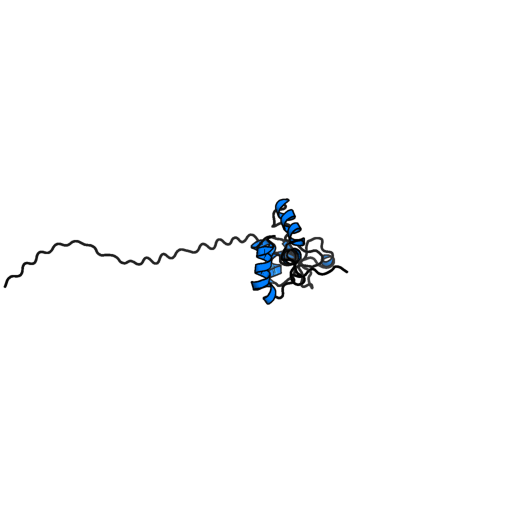 798 N N . LYS A 1 107 ? 12.064 11.269 -6.646 1.00 90.75 107 LYS A N 1
ATOM 799 C CA . LYS A 1 107 ? 11.451 12.058 -5.559 1.00 90.75 107 LYS A CA 1
ATOM 800 C C . LYS A 1 107 ? 9.935 11.859 -5.506 1.00 90.75 107 LYS A C 1
ATOM 802 O O . LYS A 1 107 ? 9.322 12.057 -4.458 1.00 90.75 107 LYS A O 1
ATOM 807 N N . GLU A 1 108 ? 9.352 11.515 -6.644 1.00 90.12 108 GLU A N 1
ATOM 808 C CA . GLU A 1 108 ? 7.924 11.365 -6.875 1.00 90.12 108 GLU A CA 1
ATOM 809 C C . GLU A 1 108 ? 7.467 9.915 -6.660 1.00 90.12 108 GLU A C 1
ATOM 811 O O . GLU A 1 108 ? 6.343 9.695 -6.211 1.00 90.12 108 GLU A O 1
ATOM 816 N N . PHE A 1 109 ? 8.355 8.948 -6.908 1.00 94.12 109 PHE A N 1
ATOM 817 C CA . PHE A 1 109 ? 8.085 7.516 -6.807 1.00 94.12 109 PHE A CA 1
ATOM 818 C C . PHE A 1 109 ? 9.182 6.774 -6.035 1.00 94.12 109 PHE A C 1
ATOM 820 O O . PHE A 1 109 ? 10.364 6.916 -6.314 1.00 94.12 109 PHE A O 1
ATOM 827 N N . ASN A 1 110 ? 8.794 5.931 -5.092 1.00 95.19 110 ASN A N 1
ATOM 828 C CA . ASN A 1 110 ? 9.639 5.027 -4.335 1.00 95.19 110 ASN A CA 1
ATOM 829 C C . ASN A 1 110 ? 8.912 3.679 -4.292 1.00 95.19 110 ASN A C 1
ATOM 831 O O . ASN A 1 110 ? 7.869 3.570 -3.646 1.00 95.19 110 ASN A O 1
ATOM 835 N N . ALA A 1 111 ? 9.450 2.671 -4.982 1.00 95.00 111 ALA A N 1
ATOM 836 C CA . ALA A 1 111 ? 8.793 1.381 -5.180 1.00 95.00 111 ALA A CA 1
ATOM 837 C C . ALA A 1 111 ? 8.449 0.701 -3.851 1.00 95.00 111 ALA A C 1
ATOM 839 O O . ALA A 1 111 ? 7.336 0.217 -3.689 1.00 95.00 111 ALA A O 1
ATOM 840 N N . TYR A 1 112 ? 9.350 0.760 -2.863 1.00 92.31 112 TYR A N 1
ATOM 841 C CA . TYR A 1 112 ? 9.083 0.230 -1.524 1.00 92.31 112 TYR A CA 1
ATOM 842 C C . TYR A 1 112 ? 7.875 0.921 -0.883 1.00 92.31 112 TYR A C 1
ATOM 844 O O . TYR A 1 112 ? 6.957 0.266 -0.403 1.00 92.31 112 TYR A O 1
ATOM 852 N N . THR A 1 113 ? 7.839 2.254 -0.914 1.00 90.50 113 THR A N 1
ATOM 853 C CA . THR A 1 113 ? 6.739 3.037 -0.338 1.00 90.50 113 THR A CA 1
ATOM 854 C C . THR A 1 113 ? 5.425 2.791 -1.070 1.00 90.50 113 THR A C 1
ATOM 856 O O . THR A 1 113 ? 4.371 2.735 -0.439 1.00 90.50 113 THR A O 1
ATOM 859 N N . TYR A 1 114 ? 5.480 2.645 -2.391 1.00 91.69 114 TYR A N 1
ATOM 860 C CA . TYR A 1 114 ? 4.311 2.343 -3.198 1.00 91.69 114 TYR A CA 1
ATOM 861 C C . TYR A 1 114 ? 3.774 0.940 -2.893 1.00 91.69 114 TYR A C 1
ATOM 863 O O . TYR A 1 114 ? 2.588 0.792 -2.618 1.00 91.69 114 TYR A O 1
ATOM 871 N N . TYR A 1 115 ? 4.650 -0.058 -2.812 1.00 89.81 115 TYR A N 1
ATOM 872 C CA . TYR A 1 115 ? 4.307 -1.436 -2.469 1.00 89.81 115 TYR A CA 1
ATOM 873 C C . TYR A 1 115 ? 3.673 -1.563 -1.075 1.00 89.81 115 TYR A C 1
ATOM 875 O O . TYR A 1 115 ? 2.566 -2.076 -0.920 1.00 89.81 115 TYR A O 1
ATOM 883 N N . ILE A 1 116 ? 4.321 -1.032 -0.032 1.00 82.50 116 ILE A N 1
ATOM 884 C CA . ILE A 1 116 ? 3.840 -1.198 1.355 1.00 82.50 116 ILE A CA 1
ATOM 885 C C . ILE A 1 116 ? 2.534 -0.445 1.648 1.00 82.50 116 ILE A C 1
ATOM 887 O O . ILE A 1 116 ? 1.846 -0.772 2.614 1.00 82.50 116 ILE A O 1
ATOM 891 N N . ASN A 1 117 ? 2.213 0.589 0.864 1.00 81.62 117 ASN A N 1
ATOM 892 C CA . ASN A 1 117 ? 1.017 1.414 1.054 1.00 81.62 117 ASN A CA 1
ATOM 893 C C . ASN A 1 117 ? -0.162 0.991 0.176 1.00 81.62 117 ASN A C 1
ATOM 895 O O . ASN A 1 117 ? -1.225 1.594 0.293 1.00 81.62 117 ASN A O 1
ATOM 899 N N . ASN A 1 118 ? 0.008 0.014 -0.709 1.00 83.19 118 ASN A N 1
ATOM 900 C CA . ASN A 1 118 ? -1.050 -0.436 -1.603 1.00 83.19 118 ASN A CA 1
ATOM 901 C C . ASN A 1 118 ? -1.090 -1.958 -1.552 1.00 83.19 118 ASN A C 1
ATOM 903 O O . ASN A 1 118 ? -0.315 -2.646 -2.212 1.00 83.19 118 ASN A O 1
ATOM 907 N N . VAL A 1 119 ? -1.944 -2.474 -0.673 1.00 78.00 119 VAL A N 1
ATOM 908 C CA . VAL A 1 119 ? -2.010 -3.908 -0.387 1.00 78.00 119 VAL A CA 1
ATOM 909 C C . VAL A 1 119 ? -2.517 -4.704 -1.590 1.00 78.00 119 VAL A C 1
ATOM 911 O O . VAL A 1 119 ? -2.049 -5.813 -1.815 1.00 78.00 119 VAL A O 1
ATOM 914 N N . ASP A 1 120 ? -3.391 -4.121 -2.404 1.00 79.94 120 ASP A N 1
ATOM 915 C CA . ASP A 1 120 ? -3.794 -4.666 -3.702 1.00 79.94 120 ASP A CA 1
ATOM 916 C C . ASP A 1 120 ? -2.579 -4.974 -4.593 1.00 79.94 120 ASP A C 1
ATOM 918 O O . ASP A 1 120 ? -2.495 -6.057 -5.162 1.00 79.94 120 ASP A O 1
ATOM 922 N N . LEU A 1 121 ? -1.561 -4.105 -4.601 1.00 86.62 121 LEU A N 1
ATOM 923 C CA . LEU A 1 121 ? -0.327 -4.352 -5.357 1.00 86.62 121 LEU A CA 1
ATOM 924 C C . LEU A 1 121 ? 0.527 -5.463 -4.744 1.00 86.62 121 LEU A C 1
ATOM 926 O O . LEU A 1 121 ? 1.232 -6.155 -5.469 1.00 86.62 121 LEU A O 1
ATOM 930 N N . GLN A 1 122 ? 0.454 -5.672 -3.427 1.00 84.50 122 GLN A N 1
ATOM 931 C CA . GLN A 1 122 ? 1.132 -6.799 -2.771 1.00 84.50 122 GLN A CA 1
ATOM 932 C C . GLN A 1 122 ? 0.541 -8.142 -3.205 1.00 84.50 122 GLN A C 1
ATOM 934 O O . GLN A 1 122 ? 1.260 -9.134 -3.255 1.00 84.50 122 GLN A O 1
ATOM 939 N N . ILE A 1 123 ? -0.755 -8.160 -3.523 1.00 77.31 123 ILE A N 1
ATOM 940 C CA . ILE A 1 123 ? -1.487 -9.358 -3.937 1.00 77.31 123 ILE A CA 1
ATOM 941 C C . ILE A 1 123 ? -1.363 -9.585 -5.447 1.00 77.31 123 ILE A C 1
ATOM 943 O O . ILE A 1 123 ? -1.115 -10.709 -5.873 1.00 77.31 123 ILE A O 1
ATOM 947 N N . GLU A 1 124 ? -1.554 -8.538 -6.252 1.00 84.06 124 GLU A N 1
ATOM 948 C CA . GLU A 1 124 ? -1.656 -8.658 -7.711 1.00 84.06 124 GLU A CA 1
ATOM 949 C C . GLU A 1 124 ? -0.304 -8.567 -8.429 1.00 84.06 124 GLU A C 1
ATOM 951 O O . GLU A 1 124 ? -0.096 -9.268 -9.418 1.00 84.06 124 GLU A O 1
ATOM 956 N N . ILE A 1 125 ? 0.611 -7.718 -7.944 1.00 89.62 125 ILE A N 1
ATOM 957 C CA . ILE A 1 125 ? 1.902 -7.438 -8.598 1.00 89.62 125 ILE A CA 1
ATOM 958 C C . ILE A 1 125 ? 3.060 -8.131 -7.873 1.00 89.62 125 ILE A C 1
ATOM 960 O O . ILE A 1 125 ? 3.948 -8.690 -8.512 1.00 89.62 125 ILE A O 1
ATOM 964 N N . GLY A 1 126 ? 3.063 -8.105 -6.539 1.00 87.44 126 GLY A N 1
ATOM 965 C CA . GLY A 1 126 ? 4.214 -8.532 -5.744 1.00 87.44 126 GLY A CA 1
ATOM 966 C C . GLY A 1 126 ? 5.357 -7.501 -5.755 1.00 87.44 126 GLY A C 1
ATOM 967 O O . GLY A 1 126 ? 5.185 -6.375 -6.238 1.00 87.44 126 GLY A O 1
ATOM 968 N N . PRO A 1 127 ? 6.518 -7.822 -5.155 1.00 90.62 127 PRO A N 1
ATOM 969 C CA . PRO A 1 127 ? 7.624 -6.882 -4.967 1.00 90.62 127 PRO A CA 1
ATOM 970 C C . PRO A 1 127 ? 8.470 -6.669 -6.240 1.00 90.62 127 PRO A C 1
ATOM 972 O O . PRO A 1 127 ? 9.699 -6.657 -6.192 1.00 90.62 127 PRO A O 1
ATOM 975 N N . ASP A 1 128 ? 7.822 -6.453 -7.385 1.00 94.69 128 ASP A N 1
ATOM 976 C CA . ASP A 1 128 ? 8.478 -6.147 -8.658 1.00 94.69 128 ASP A CA 1
ATOM 977 C C . ASP A 1 128 ? 8.544 -4.629 -8.876 1.00 94.69 128 ASP A C 1
ATOM 979 O O . ASP A 1 128 ? 7.546 -3.961 -9.151 1.00 94.69 128 ASP A O 1
ATOM 983 N N . GLY A 1 129 ? 9.746 -4.061 -8.760 1.00 95.19 129 GLY A N 1
ATOM 984 C CA . GLY A 1 129 ? 9.952 -2.620 -8.902 1.00 95.19 129 GLY A CA 1
ATOM 985 C C . GLY A 1 129 ? 9.595 -2.058 -10.283 1.00 95.19 129 GLY A C 1
ATOM 986 O O . GLY A 1 129 ? 9.115 -0.924 -10.350 1.00 95.19 129 GLY A O 1
ATOM 987 N N . ASP A 1 130 ? 9.812 -2.817 -11.363 1.00 97.44 130 ASP A N 1
ATOM 988 C CA . ASP A 1 130 ? 9.502 -2.369 -12.726 1.00 97.44 130 ASP A CA 1
ATOM 989 C C . ASP A 1 130 ? 7.971 -2.367 -12.938 1.00 97.44 130 ASP A C 1
ATOM 991 O O . ASP A 1 130 ? 7.422 -1.358 -13.390 1.00 97.44 130 ASP A O 1
ATOM 995 N N . ALA A 1 131 ? 7.266 -3.416 -12.497 1.00 96.50 131 ALA A N 1
ATOM 996 C CA . ALA A 1 131 ? 5.802 -3.492 -12.586 1.00 96.50 131 ALA A CA 1
ATOM 997 C C . ALA A 1 131 ? 5.086 -2.477 -11.670 1.00 96.50 131 ALA A C 1
ATOM 999 O O . ALA A 1 131 ? 4.077 -1.878 -12.046 1.00 96.50 131 ALA A O 1
ATOM 1000 N N . LEU A 1 132 ? 5.627 -2.217 -10.476 1.00 96.06 132 LEU A N 1
ATOM 1001 C CA . LEU A 1 132 ? 5.112 -1.183 -9.572 1.00 96.06 132 LEU A CA 1
ATOM 1002 C C . LEU A 1 132 ? 5.239 0.224 -10.169 1.00 96.06 132 LEU A C 1
ATOM 1004 O O . LEU A 1 132 ? 4.350 1.058 -9.975 1.00 96.06 132 LEU A O 1
ATOM 1008 N N . LEU A 1 133 ? 6.339 0.502 -10.876 1.00 96.38 133 LEU A N 1
ATOM 1009 C CA . LEU A 1 133 ? 6.534 1.775 -11.568 1.00 96.38 133 LEU A CA 1
ATOM 1010 C C . LEU A 1 133 ? 5.553 1.924 -12.737 1.00 96.38 133 LEU A C 1
ATOM 1012 O O . LEU A 1 133 ? 4.961 2.993 -12.893 1.00 96.38 133 LEU A O 1
ATOM 1016 N N . GLU A 1 134 ? 5.353 0.866 -13.522 1.00 96.19 134 GLU A N 1
ATOM 1017 C CA . GLU A 1 134 ? 4.374 0.833 -14.615 1.00 96.19 134 GLU A CA 1
ATOM 1018 C C . GLU A 1 134 ? 2.956 1.098 -14.093 1.00 96.19 134 GLU A C 1
ATOM 1020 O O . GLU A 1 134 ? 2.313 2.060 -14.520 1.00 96.19 134 GLU A O 1
ATOM 1025 N N . HIS A 1 135 ? 2.521 0.365 -13.064 1.00 95.31 135 HIS A N 1
ATOM 1026 C CA . HIS A 1 135 ? 1.217 0.584 -12.436 1.00 95.31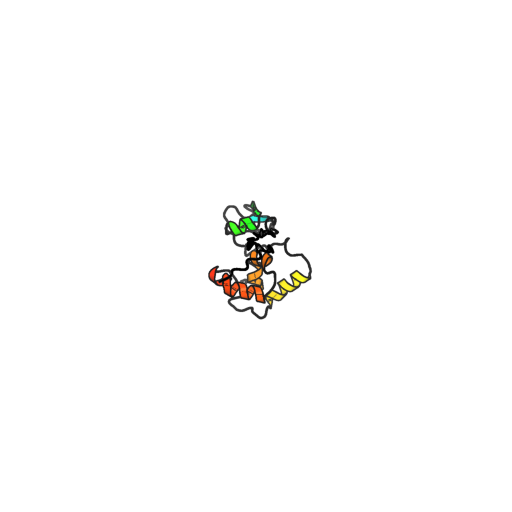 135 HIS A CA 1
ATOM 1027 C C . HIS A 1 135 ? 1.063 2.014 -11.888 1.00 95.31 135 HIS A C 1
ATOM 1029 O O . HIS A 1 135 ? 0.003 2.636 -12.018 1.00 95.31 135 HIS A O 1
ATOM 1035 N N . PHE A 1 136 ? 2.113 2.576 -11.278 1.00 94.75 136 PHE A N 1
ATOM 1036 C CA . PHE A 1 136 ? 2.071 3.955 -10.798 1.00 94.75 136 PHE A CA 1
ATOM 1037 C C . PHE A 1 136 ? 1.834 4.960 -11.930 1.00 94.75 136 PHE A C 1
ATOM 1039 O O . PHE A 1 136 ? 1.004 5.858 -11.771 1.00 94.75 136 PHE A O 1
ATOM 1046 N N . ILE A 1 137 ? 2.530 4.799 -13.058 1.00 93.81 137 ILE A N 1
ATOM 1047 C CA . ILE A 1 137 ? 2.416 5.684 -14.223 1.00 93.81 137 ILE A CA 1
ATOM 1048 C C . ILE A 1 137 ? 1.032 5.571 -14.869 1.00 93.81 137 ILE A C 1
ATOM 1050 O O . ILE A 1 137 ? 0.454 6.596 -15.231 1.00 93.81 137 ILE A O 1
ATOM 1054 N N . GLU A 1 138 ? 0.504 4.356 -15.007 1.00 94.88 138 GLU A N 1
ATOM 1055 C CA . GLU A 1 138 ? -0.756 4.115 -15.716 1.00 94.88 138 GLU A CA 1
ATOM 1056 C C . GLU A 1 138 ? -1.998 4.413 -14.873 1.00 94.88 138 GLU A C 1
ATOM 1058 O O . GLU A 1 138 ? -2.971 4.954 -15.391 1.00 94.88 138 GLU A O 1
ATOM 1063 N N . GLN A 1 139 ? -1.973 4.070 -13.582 1.00 90.44 139 GLN A N 1
ATOM 1064 C CA . GLN A 1 139 ? -3.164 4.087 -12.723 1.00 90.44 139 GLN A CA 1
ATOM 1065 C C . GLN A 1 139 ? -2.948 4.873 -11.429 1.00 90.44 139 GLN A C 1
ATOM 1067 O O . GLN A 1 139 ? -3.834 5.594 -10.965 1.00 90.44 139 GLN A O 1
ATOM 1072 N N . GLY A 1 140 ? -1.764 4.757 -10.824 1.00 86.62 140 GLY A N 1
ATOM 1073 C CA . GLY A 1 140 ? -1.481 5.354 -9.519 1.00 86.62 140 GLY A CA 1
ATOM 1074 C C . GLY A 1 140 ? -1.596 6.877 -9.486 1.00 86.62 140 GLY A C 1
ATOM 1075 O O . GLY A 1 140 ? -2.049 7.422 -8.478 1.00 86.62 140 GLY A O 1
ATOM 1076 N N . LEU A 1 141 ? -1.220 7.552 -10.574 1.00 86.25 141 LEU A N 1
ATOM 1077 C CA . LEU A 1 141 ? -1.329 9.006 -10.708 1.00 86.25 141 LEU A CA 1
ATOM 1078 C C . LEU A 1 141 ? -2.785 9.486 -10.773 1.00 86.25 141 LEU A C 1
ATOM 1080 O O . LEU A 1 141 ? -3.112 10.486 -10.138 1.00 86.25 141 LEU A O 1
ATOM 1084 N N . GLU A 1 142 ? -3.655 8.775 -11.496 1.00 86.94 142 GLU A N 1
ATOM 1085 C CA . GLU A 1 142 ? -5.085 9.106 -11.601 1.00 86.94 142 GLU A CA 1
ATOM 1086 C C . GLU A 1 142 ? -5.823 8.850 -10.282 1.00 86.94 142 GLU A C 1
ATOM 1088 O O . GLU A 1 142 ? -6.683 9.628 -9.879 1.00 86.94 142 GLU A O 1
ATOM 1093 N N . GLN A 1 143 ? -5.429 7.794 -9.568 1.00 80.62 143 GLN A N 1
ATOM 1094 C CA . GLN A 1 143 ? -5.976 7.440 -8.257 1.00 80.62 143 GLN A CA 1
ATOM 1095 C C . GLN A 1 143 ? -5.371 8.259 -7.099 1.00 80.62 143 GLN A C 1
ATOM 1097 O O . GLN A 1 143 ? -5.679 7.997 -5.937 1.00 80.62 143 GLN A O 1
ATOM 1102 N N . GLU A 1 144 ? -4.477 9.211 -7.393 1.00 83.25 144 GLU A N 1
ATOM 1103 C CA . GLU A 1 144 ? -3.754 10.032 -6.410 1.00 83.25 144 GLU A CA 1
ATOM 1104 C C . GLU A 1 144 ? -3.050 9.205 -5.311 1.00 83.25 144 GLU A C 1
ATOM 1106 O O . GLU A 1 144 ? -2.924 9.619 -4.150 1.00 83.25 144 GLU A O 1
ATOM 1111 N N . ARG A 1 145 ? -2.563 8.009 -5.669 1.00 82.12 145 ARG A N 1
ATOM 1112 C CA . ARG A 1 145 ? -1.915 7.091 -4.725 1.00 82.12 145 ARG A CA 1
ATOM 1113 C C . ARG A 1 145 ? -0.587 7.653 -4.218 1.00 82.12 145 ARG A C 1
ATOM 1115 O O . ARG A 1 145 ? 0.185 8.296 -4.930 1.00 82.12 145 ARG A O 1
ATOM 1122 N N . ILE A 1 146 ? -0.275 7.353 -2.958 1.00 78.88 146 ILE A N 1
ATOM 1123 C CA . ILE A 1 146 ? 0.956 7.812 -2.307 1.00 78.88 146 ILE A CA 1
ATOM 1124 C C . ILE A 1 146 ? 2.120 6.897 -2.701 1.00 78.88 146 ILE A C 1
ATOM 1126 O O . ILE A 1 146 ? 2.203 5.765 -2.231 1.00 78.88 146 ILE A O 1
ATOM 1130 N N . ALA A 1 147 ? 3.050 7.420 -3.502 1.00 84.69 147 ALA A N 1
ATOM 1131 C CA . ALA A 1 147 ? 4.248 6.693 -3.933 1.00 84.69 147 ALA A CA 1
ATOM 1132 C C . ALA A 1 147 ? 5.577 7.312 -3.469 1.00 84.69 147 ALA A C 1
ATOM 1134 O O . ALA A 1 147 ? 6.626 6.780 -3.787 1.00 84.69 147 ALA A O 1
ATOM 1135 N N . LYS A 1 148 ? 5.581 8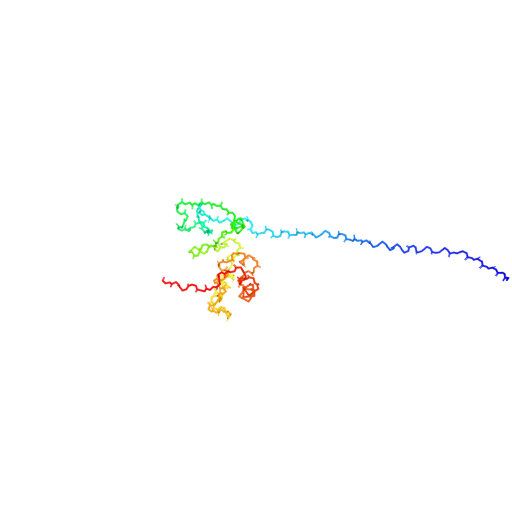.419 -2.722 1.00 85.56 148 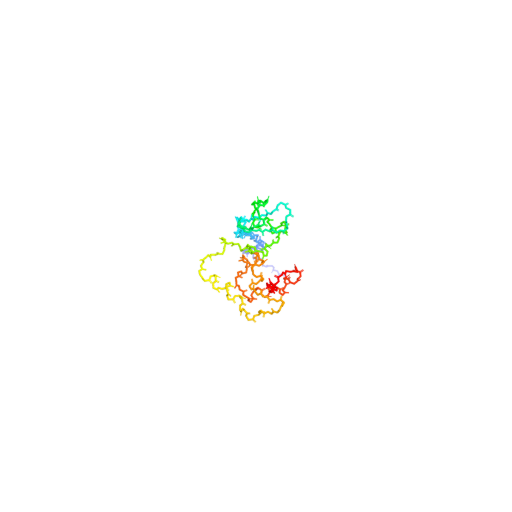LYS A N 1
ATOM 1136 C CA . LYS A 1 148 ? 6.816 9.135 -2.341 1.00 85.56 148 LYS A CA 1
ATOM 1137 C C . LYS A 1 148 ? 7.322 8.759 -0.950 1.00 85.56 148 LYS A C 1
ATOM 1139 O O . LYS A 1 148 ? 6.525 8.589 -0.030 1.00 85.56 148 LYS A O 1
ATOM 1144 N N . GLU A 1 149 ? 8.639 8.767 -0.761 1.00 71.50 149 GLU A N 1
ATOM 1145 C CA . GLU A 1 149 ? 9.255 8.582 0.556 1.00 71.50 149 GLU A CA 1
ATOM 1146 C C . GLU A 1 149 ? 8.964 9.796 1.470 1.00 71.50 149 GLU A C 1
ATOM 1148 O O . GLU A 1 149 ? 9.445 10.913 1.246 1.00 71.50 149 GLU A O 1
ATOM 1153 N N . GLU A 1 150 ? 8.159 9.611 2.522 1.00 65.00 150 GLU A N 1
ATOM 1154 C CA . GLU A 1 150 ? 7.984 10.633 3.560 1.00 65.00 150 GLU A CA 1
ATOM 1155 C C . GLU A 1 150 ? 9.215 10.622 4.478 1.00 65.00 150 GLU A C 1
ATOM 1157 O O . GLU A 1 150 ? 9.370 9.729 5.312 1.00 65.00 150 GLU A O 1
ATOM 1162 N N . LYS A 1 151 ? 10.093 11.633 4.354 1.00 54.94 151 LYS A N 1
ATOM 1163 C CA . LYS A 1 151 ? 11.186 11.860 5.316 1.00 54.94 151 LYS A CA 1
ATOM 1164 C C . LYS A 1 151 ? 10.608 11.893 6.732 1.00 54.94 151 LYS A C 1
ATOM 1166 O O . LYS A 1 151 ? 9.963 12.873 7.112 1.00 54.94 151 LYS A O 1
ATOM 1171 N N . ARG A 1 152 ? 10.857 10.839 7.515 1.00 50.44 152 ARG A N 1
ATOM 1172 C CA . ARG A 1 152 ? 10.549 10.814 8.949 1.00 50.44 152 ARG A CA 1
ATOM 1173 C C . ARG A 1 152 ? 11.339 11.947 9.617 1.00 50.44 152 ARG A C 1
ATOM 1175 O O . ARG A 1 152 ? 12.567 11.940 9.578 1.00 50.44 152 ARG A O 1
ATOM 1182 N N . ARG A 1 153 ? 10.622 12.952 10.128 1.00 41.47 153 ARG A N 1
ATOM 1183 C CA . ARG A 1 153 ? 11.159 13.992 11.017 1.00 41.47 153 ARG A CA 1
ATOM 1184 C C . ARG A 1 153 ? 11.256 13.471 12.441 1.00 41.47 153 ARG A C 1
ATOM 1186 O O . ARG A 1 153 ? 10.390 12.644 12.805 1.00 41.47 153 ARG A O 1
#

Radius of gyration: 27.99 Å; chains: 1; bounding box: 51×55×102 Å

Sequence (153 aa):
MSVKRTFALFAAFIVMAVTVTTESIGIVAAGASSDTTVYVTKTGDCYHSKDCNSLRKSCVSITLQEAIDDGYKPCKRCYPVALDTVPLTSEAEEEIEALKTYKGNTKEFNAYTYYINNVDLQIEIGPDGDALLEHFIEQGLEQERIAKEEKRR